Protein AF-A0AAX0PT14-F1 (afdb_monomer_lite)

pLDDT: mean 93.48, std 5.31, range [61.47, 98.25]

Radius of gyration: 12.81 Å; chains: 1; bounding box: 31×24×33 Å

Foldseek 3Di:
DEQDWKLAQVSLVVQVCCVPVVVPVVYAHPALLVVVQLVLCVVDPPQKDARPDADDPVSLCVRLVVYPPVVSVSSCCQVPVVRIIGGSVSDDPVSVVD

Structure (mmCIF, N/CA/C/O backbone):
data_AF-A0AAX0PT14-F1
#
_entry.id   AF-A0AAX0PT14-F1
#
loop_
_atom_site.group_PDB
_atom_site.id
_atom_site.type_symbol
_atom_site.label_atom_id
_atom_site.label_alt_id
_atom_site.label_comp_id
_atom_site.label_asym_id
_atom_site.label_entity_id
_atom_site.label_seq_id
_atom_site.pdbx_PDB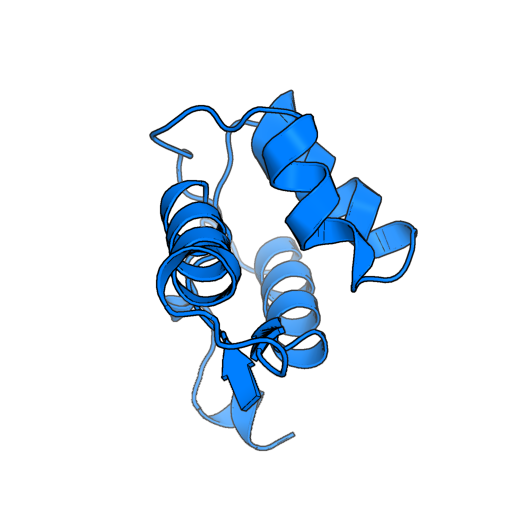_ins_code
_atom_site.Cartn_x
_atom_site.Cartn_y
_atom_site.Cartn_z
_atom_site.occupancy
_atom_site.B_iso_or_equiv
_atom_site.auth_seq_id
_atom_site.auth_comp_id
_atom_site.auth_asym_id
_atom_site.auth_atom_id
_atom_site.pdbx_PDB_model_num
ATOM 1 N N . MET A 1 1 ? -16.300 -0.501 -0.771 1.00 89.56 1 MET A N 1
ATOM 2 C CA . MET A 1 1 ? -15.741 0.831 -1.099 1.00 89.56 1 MET A CA 1
ATOM 3 C C . MET A 1 1 ? -14.237 0.707 -1.043 1.00 89.56 1 MET A C 1
ATOM 5 O O . MET A 1 1 ? -13.747 0.080 -0.108 1.00 89.56 1 MET A O 1
ATOM 9 N N . TYR A 1 2 ? -13.527 1.255 -2.024 1.00 94.81 2 TYR A N 1
ATOM 10 C CA . TYR A 1 2 ? -12.078 1.106 -2.101 1.00 94.81 2 TYR A CA 1
ATOM 11 C C . TYR A 1 2 ? -11.360 2.415 -1.788 1.00 94.81 2 TYR A C 1
ATOM 13 O O . TYR A 1 2 ? -11.812 3.485 -2.189 1.00 94.81 2 TYR A O 1
ATOM 21 N N . TYR A 1 3 ? -10.254 2.310 -1.059 1.00 97.06 3 TYR A N 1
ATOM 22 C CA . TYR A 1 3 ? -9.293 3.383 -0.850 1.00 97.06 3 TYR A CA 1
ATOM 23 C C . TYR A 1 3 ? -8.087 3.162 -1.756 1.00 97.06 3 TYR A C 1
ATOM 25 O O . TYR A 1 3 ? -7.530 2.061 -1.791 1.00 97.06 3 TYR A O 1
ATOM 33 N N . PHE A 1 4 ? -7.655 4.217 -2.435 1.00 97.06 4 PHE A N 1
ATOM 34 C CA . PHE A 1 4 ? -6.407 4.225 -3.177 1.00 97.06 4 PHE A CA 1
ATOM 35 C C . PHE A 1 4 ? -5.709 5.573 -2.997 1.00 97.06 4 PHE A C 1
ATOM 37 O O . PHE A 1 4 ? -6.347 6.623 -3.022 1.00 97.06 4 PHE A O 1
ATOM 44 N N . GLY A 1 5 ? -4.400 5.525 -2.790 1.00 96.31 5 GLY A N 1
ATOM 45 C CA . GLY A 1 5 ? -3.546 6.682 -2.563 1.00 96.31 5 GLY A CA 1
ATOM 46 C C . GLY A 1 5 ? -2.082 6.277 -2.681 1.00 96.31 5 GLY A C 1
ATOM 47 O O . GLY A 1 5 ? -1.774 5.159 -3.098 1.00 96.31 5 GLY A O 1
ATOM 48 N N . ASN A 1 6 ? -1.171 7.168 -2.290 1.00 97.19 6 ASN A N 1
ATOM 49 C CA . ASN A 1 6 ? 0.247 6.819 -2.222 1.00 97.19 6 ASN A CA 1
ATOM 50 C C . ASN A 1 6 ? 0.467 5.615 -1.295 1.00 97.19 6 ASN A C 1
ATOM 52 O O . ASN A 1 6 ? -0.230 5.447 -0.287 1.00 97.19 6 ASN A O 1
ATOM 56 N N . LEU A 1 7 ? 1.475 4.808 -1.613 1.00 97.50 7 LEU A N 1
ATOM 57 C CA . LEU A 1 7 ? 2.007 3.820 -0.687 1.00 97.50 7 LEU A CA 1
ATOM 58 C C . LEU A 1 7 ? 3.106 4.489 0.144 1.00 97.50 7 LEU A C 1
ATOM 60 O O . LEU A 1 7 ? 4.298 4.398 -0.154 1.00 97.50 7 LEU A O 1
ATOM 64 N N . ASP A 1 8 ? 2.658 5.238 1.146 1.00 97.19 8 ASP A N 1
ATOM 65 C CA . ASP A 1 8 ? 3.475 5.937 2.131 1.00 97.19 8 ASP A CA 1
ATOM 66 C C . ASP A 1 8 ? 2.765 5.956 3.496 1.00 97.19 8 ASP A C 1
ATOM 68 O O . ASP A 1 8 ? 1.616 5.519 3.636 1.00 97.19 8 ASP A O 1
ATOM 72 N N . THR A 1 9 ? 3.451 6.457 4.523 1.00 96.75 9 THR A N 1
ATOM 73 C CA . THR A 1 9 ? 2.893 6.537 5.879 1.00 96.75 9 THR A CA 1
ATOM 74 C C . THR A 1 9 ? 1.611 7.372 5.946 1.00 96.75 9 THR A C 1
ATOM 76 O O . THR A 1 9 ? 0.689 7.012 6.682 1.00 96.75 9 THR A O 1
ATOM 79 N N . LEU A 1 10 ? 1.523 8.469 5.184 1.00 96.44 10 LEU A N 1
ATOM 80 C CA . LEU A 1 10 ? 0.351 9.347 5.195 1.00 96.44 10 LEU A CA 1
ATOM 81 C C . LEU A 1 10 ? -0.859 8.663 4.562 1.00 96.44 10 LEU A C 1
ATOM 83 O O . LEU A 1 10 ? -1.925 8.669 5.169 1.00 96.44 10 LEU A O 1
ATOM 87 N N . GLY A 1 11 ? -0.698 8.026 3.403 1.00 97.12 11 GLY A N 1
ATOM 88 C CA . GLY A 1 11 ? -1.761 7.301 2.713 1.00 97.12 11 GLY A CA 1
ATOM 89 C C . GLY A 1 11 ? -2.311 6.156 3.560 1.00 97.12 11 GLY A C 1
ATOM 90 O O . GLY A 1 11 ? -3.526 6.011 3.716 1.00 97.12 11 GLY A O 1
ATOM 91 N N . ILE A 1 12 ? -1.429 5.393 4.210 1.00 97.31 12 ILE A N 1
ATOM 92 C CA . ILE A 1 12 ? -1.856 4.335 5.134 1.00 97.31 12 ILE A CA 1
ATOM 93 C C . ILE A 1 12 ? -2.589 4.926 6.343 1.00 97.31 12 ILE A C 1
ATOM 95 O O . ILE A 1 12 ? -3.633 4.408 6.743 1.00 97.31 12 ILE A O 1
ATOM 99 N N . GLN A 1 13 ? -2.096 6.026 6.917 1.00 96.12 13 GLN A N 1
ATOM 100 C CA . GLN A 1 13 ? -2.782 6.687 8.025 1.00 96.12 13 GLN A CA 1
ATOM 101 C C . GLN A 1 13 ? -4.155 7.228 7.609 1.00 96.12 13 GLN A C 1
ATOM 103 O O . GLN A 1 13 ? -5.117 7.038 8.349 1.00 96.12 13 GLN A O 1
ATOM 108 N N . THR A 1 14 ? -4.283 7.820 6.419 1.00 96.31 14 THR A N 1
ATOM 109 C CA . THR A 1 14 ? -5.572 8.267 5.875 1.00 96.31 14 THR A CA 1
ATOM 110 C C . THR A 1 14 ? -6.548 7.102 5.740 1.00 96.31 14 THR A C 1
ATOM 112 O O . THR A 1 14 ? -7.687 7.219 6.190 1.00 96.31 14 THR A O 1
ATOM 115 N N . PHE A 1 15 ? -6.118 5.960 5.194 1.00 97.06 15 PHE A N 1
ATOM 116 C CA . PHE A 1 15 ? -6.954 4.758 5.135 1.00 97.06 15 PHE A CA 1
ATOM 117 C C . PHE A 1 15 ? -7.449 4.328 6.522 1.00 97.06 15 PHE A C 1
ATOM 119 O O . PHE A 1 15 ? -8.640 4.066 6.700 1.00 97.06 15 PHE A O 1
ATOM 126 N N . LEU A 1 16 ? -6.545 4.257 7.505 1.00 95.62 16 LEU A N 1
ATOM 127 C CA . LEU A 1 16 ? -6.884 3.820 8.859 1.00 95.62 16 LEU A CA 1
ATOM 128 C C . LEU A 1 16 ? -7.850 4.795 9.544 1.00 95.62 16 LEU A C 1
ATOM 130 O O . LEU A 1 16 ? -8.844 4.342 10.104 1.00 95.62 16 LEU A O 1
ATOM 134 N N . THR A 1 17 ? -7.623 6.107 9.435 1.00 95.06 17 THR A N 1
ATOM 135 C CA . THR A 1 17 ? -8.529 7.140 9.965 1.00 95.06 17 THR A CA 1
ATOM 136 C C . THR A 1 17 ? -9.909 7.061 9.308 1.00 95.06 17 THR A C 1
ATOM 138 O O . THR A 1 17 ? -10.921 7.029 10.006 1.00 95.06 17 THR A O 1
ATOM 141 N N . LEU A 1 18 ? -9.986 6.926 7.979 1.00 93.88 18 LEU A N 1
ATOM 142 C CA . LEU A 1 18 ? -11.269 6.759 7.284 1.00 93.88 18 LEU A CA 1
ATOM 143 C C . LEU A 1 18 ? -12.001 5.482 7.721 1.00 93.88 18 LEU A C 1
ATOM 145 O O . LEU A 1 18 ? -13.225 5.473 7.854 1.00 93.88 18 LEU A O 1
ATOM 149 N N . LYS A 1 19 ? -11.271 4.390 7.956 1.00 92.81 19 LYS A N 1
ATOM 150 C CA . LYS A 1 19 ? -11.876 3.126 8.374 1.00 92.81 19 LYS A CA 1
ATOM 151 C C . LYS A 1 19 ? -12.354 3.161 9.829 1.00 92.81 19 LYS A C 1
ATOM 153 O O . LYS A 1 19 ? -13.461 2.705 10.107 1.00 92.81 19 LYS A O 1
ATOM 158 N N . GLU A 1 20 ? -11.523 3.654 10.743 1.00 89.94 20 GLU A N 1
ATOM 159 C CA . GLU A 1 20 ? -11.736 3.555 12.194 1.00 89.94 20 GLU A CA 1
ATOM 160 C C . GLU A 1 20 ? -12.526 4.747 12.747 1.00 89.94 20 GLU A C 1
ATOM 162 O O . GLU A 1 20 ? -13.503 4.553 13.470 1.00 89.94 20 GLU A O 1
ATOM 167 N N . GLU A 1 21 ? -12.156 5.974 12.381 1.00 82.31 21 GLU A N 1
ATOM 168 C CA . GLU A 1 21 ? -12.752 7.193 12.945 1.00 82.31 21 GLU A CA 1
ATOM 169 C C . GLU A 1 21 ? -14.047 7.570 12.220 1.00 82.31 21 GLU A C 1
ATOM 171 O O . GLU A 1 21 ? -15.056 7.861 12.863 1.00 82.31 21 GLU A O 1
ATOM 176 N N . ALA A 1 22 ? -14.065 7.474 10.885 1.00 78.50 22 ALA A N 1
ATOM 177 C CA . ALA A 1 22 ? -15.273 7.727 10.092 1.00 78.50 22 ALA A CA 1
ATOM 178 C C . ALA A 1 22 ? -16.220 6.510 10.013 1.00 78.50 22 ALA A C 1
ATOM 180 O O . ALA A 1 22 ? -17.238 6.561 9.322 1.00 78.50 22 ALA A O 1
ATOM 181 N N . LYS A 1 23 ? -15.907 5.417 10.732 1.00 85.44 23 LYS A N 1
ATOM 182 C CA . LYS A 1 23 ? -16.713 4.183 10.833 1.00 85.44 23 LYS A CA 1
ATOM 183 C C . LYS A 1 23 ? -17.097 3.579 9.474 1.00 85.44 23 LYS A C 1
ATOM 185 O O . LYS A 1 23 ? -18.146 2.945 9.328 1.00 85.44 23 LYS A O 1
ATOM 190 N N . LEU A 1 24 ? -16.235 3.737 8.467 1.00 89.88 24 LEU A N 1
ATOM 191 C CA . LEU A 1 24 ? -16.430 3.176 7.129 1.00 89.88 24 LEU A CA 1
ATOM 192 C C . LEU A 1 24 ? -16.006 1.700 7.122 1.00 89.88 24 LEU A C 1
ATOM 194 O O . LEU A 1 24 ? -14.992 1.311 6.540 1.00 89.88 24 LEU A O 1
ATOM 198 N N . ASN A 1 25 ? -16.802 0.852 7.777 1.00 84.06 25 ASN A N 1
ATOM 199 C CA . ASN A 1 25 ? -16.473 -0.559 8.022 1.00 84.06 25 ASN A CA 1
ATOM 200 C C . ASN A 1 25 ? -16.183 -1.350 6.730 1.00 84.06 25 ASN A C 1
ATOM 202 O O . ASN A 1 25 ? -15.291 -2.203 6.713 1.00 84.06 25 ASN A O 1
ATOM 206 N N . ASN A 1 26 ? -16.853 -0.989 5.629 1.00 90.69 26 ASN A N 1
ATOM 207 C CA . ASN A 1 26 ? -16.721 -1.621 4.309 1.00 90.69 26 ASN A CA 1
ATOM 208 C C . ASN A 1 26 ? -15.617 -0.997 3.427 1.00 90.69 26 ASN A C 1
ATOM 210 O O . ASN A 1 26 ? -15.560 -1.2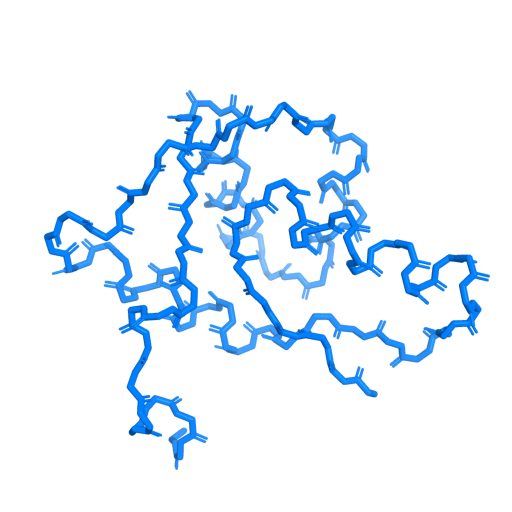78 2.224 1.00 90.69 26 ASN A O 1
ATOM 214 N N . LEU A 1 27 ? -14.772 -0.119 3.985 1.00 95.56 27 LEU A N 1
ATOM 215 C CA . LEU A 1 27 ? -13.599 0.421 3.298 1.00 95.56 27 LEU A CA 1
ATOM 216 C C . LEU A 1 27 ? -12.462 -0.607 3.294 1.00 95.56 27 LEU A C 1
ATOM 218 O O . LEU A 1 27 ? -12.064 -1.115 4.348 1.00 95.56 27 LEU A O 1
ATOM 222 N N . GLN A 1 28 ? -11.922 -0.888 2.115 1.00 96.31 28 GLN A N 1
ATOM 223 C CA . GLN A 1 28 ? -10.765 -1.759 1.907 1.00 96.31 28 GLN A CA 1
ATOM 224 C C . GLN A 1 28 ? -9.747 -1.052 1.002 1.00 96.31 28 GLN A C 1
ATOM 226 O O . GLN A 1 28 ? -10.153 -0.209 0.201 1.00 96.31 28 GLN A O 1
ATOM 231 N N . PRO A 1 29 ? -8.443 -1.357 1.092 1.00 97.56 29 PRO A N 1
ATOM 232 C CA . PRO A 1 29 ? -7.488 -0.911 0.085 1.00 97.56 29 PRO A CA 1
ATOM 233 C C . PRO A 1 29 ? -7.877 -1.472 -1.286 1.00 97.56 29 PRO A C 1
ATOM 235 O O . PRO A 1 29 ? -8.387 -2.590 -1.381 1.00 97.56 29 PRO A O 1
ATOM 238 N N . TRP A 1 30 ? -7.628 -0.725 -2.357 1.00 97.50 30 TRP A N 1
ATOM 239 C CA . TRP A 1 30 ? -7.748 -1.259 -3.710 1.00 97.50 30 TRP A CA 1
ATOM 240 C C . TRP A 1 30 ? -6.536 -2.146 -4.015 1.00 97.50 30 TRP A C 1
ATOM 242 O O . TRP A 1 30 ? -5.562 -1.694 -4.613 1.00 97.50 30 TRP A O 1
ATOM 252 N N . ILE A 1 31 ? -6.594 -3.400 -3.558 1.00 97.38 31 ILE A N 1
ATOM 253 C CA . ILE A 1 31 ? -5.469 -4.351 -3.562 1.00 97.38 31 ILE A CA 1
ATOM 254 C C . ILE A 1 31 ? -4.798 -4.411 -4.938 1.00 97.38 31 ILE A C 1
ATOM 256 O O . ILE A 1 31 ? -3.626 -4.071 -5.050 1.00 97.38 31 ILE A O 1
ATOM 260 N N . THR A 1 32 ? -5.564 -4.691 -5.996 1.00 96.00 32 THR A N 1
ATOM 261 C CA . THR A 1 32 ? -5.049 -4.787 -7.373 1.00 96.00 32 THR A CA 1
ATOM 262 C C . THR A 1 32 ? -4.289 -3.535 -7.825 1.00 96.00 32 THR A C 1
ATOM 264 O O . THR A 1 32 ? -3.277 -3.644 -8.512 1.00 96.00 32 THR A O 1
ATOM 267 N N . MET A 1 33 ? -4.726 -2.334 -7.426 1.00 96.69 33 MET A N 1
ATOM 268 C CA . MET A 1 33 ? -4.038 -1.095 -7.806 1.00 96.69 33 MET A CA 1
ATOM 269 C C . MET A 1 33 ? -2.750 -0.879 -7.020 1.00 96.69 33 MET A C 1
ATOM 271 O O . MET A 1 33 ? -1.764 -0.417 -7.587 1.00 96.69 33 MET A O 1
ATOM 275 N N . TYR A 1 34 ? -2.728 -1.238 -5.738 1.00 97.88 34 TYR A N 1
ATOM 276 C CA . TYR A 1 34 ? -1.502 -1.212 -4.940 1.00 97.88 34 TYR A CA 1
ATOM 277 C C . TYR A 1 34 ? -0.479 -2.246 -5.426 1.00 97.88 34 TYR A C 1
ATOM 279 O O . TYR A 1 34 ? 0.708 -1.942 -5.482 1.00 97.88 34 TYR A O 1
ATOM 287 N N . GLU A 1 35 ? -0.917 -3.432 -5.839 1.00 97.06 35 GLU A N 1
ATOM 288 C CA . GLU A 1 35 ? -0.040 -4.444 -6.439 1.00 97.06 35 GLU A CA 1
ATOM 289 C C . GLU A 1 35 ? 0.555 -3.957 -7.765 1.00 97.06 35 GLU A C 1
ATOM 291 O O . GLU A 1 35 ? 1.771 -4.011 -7.956 1.00 97.06 35 GLU A O 1
ATOM 296 N N . ARG A 1 36 ? -0.272 -3.382 -8.652 1.00 96.00 36 ARG A N 1
ATOM 297 C CA . ARG A 1 36 ? 0.203 -2.722 -9.882 1.00 96.00 36 ARG A CA 1
ATOM 298 C C . ARG A 1 36 ? 1.193 -1.599 -9.573 1.00 96.00 36 ARG A C 1
ATOM 300 O O . ARG A 1 36 ? 2.218 -1.497 -10.241 1.00 96.00 36 ARG A O 1
ATOM 307 N N . LEU A 1 37 ? 0.912 -0.784 -8.556 1.00 96.56 37 LEU A N 1
ATOM 308 C CA . LEU A 1 37 ? 1.788 0.297 -8.105 1.00 96.56 37 LEU A CA 1
ATOM 309 C C . LEU A 1 37 ? 3.164 -0.237 -7.682 1.00 96.56 37 LEU A C 1
ATOM 311 O O . LEU A 1 37 ? 4.189 0.267 -8.141 1.00 96.56 37 LEU A O 1
ATOM 315 N N . ILE A 1 38 ? 3.192 -1.288 -6.862 1.00 96.56 38 ILE A N 1
ATOM 316 C CA . ILE A 1 38 ? 4.428 -1.939 -6.411 1.00 96.56 38 ILE A CA 1
ATOM 317 C C . ILE A 1 38 ? 5.189 -2.516 -7.610 1.00 96.56 38 ILE A C 1
ATOM 319 O O . ILE A 1 38 ? 6.346 -2.154 -7.821 1.00 96.56 38 ILE A O 1
ATOM 323 N N . ASN A 1 39 ? 4.536 -3.316 -8.453 1.00 95.75 39 ASN A N 1
ATOM 324 C CA . ASN A 1 39 ? 5.178 -3.957 -9.605 1.00 95.75 39 ASN A CA 1
ATOM 325 C C . ASN A 1 39 ? 5.724 -2.940 -10.619 1.00 95.75 39 ASN A C 1
ATOM 327 O O . ASN A 1 39 ? 6.797 -3.123 -11.191 1.00 95.75 39 ASN A O 1
ATOM 331 N N . LYS A 1 40 ? 5.017 -1.826 -10.835 1.00 95.31 40 LYS A N 1
ATOM 332 C CA . LYS A 1 40 ? 5.492 -0.763 -11.726 1.00 95.31 40 LYS A CA 1
ATOM 333 C C . LYS A 1 40 ? 6.684 -0.017 -11.130 1.00 95.31 40 LYS A C 1
ATOM 335 O O . LYS A 1 40 ? 7.604 0.345 -11.864 1.00 95.31 40 LYS A O 1
ATOM 340 N N . SER A 1 41 ? 6.704 0.181 -9.811 1.00 94.44 41 SER A N 1
ATOM 341 C CA . SER A 1 41 ? 7.819 0.847 -9.130 1.00 94.44 41 SER A CA 1
ATOM 342 C C . SER A 1 41 ? 9.134 0.074 -9.264 1.00 94.44 41 SER A C 1
ATOM 344 O O . SER A 1 41 ? 10.179 0.694 -9.447 1.00 94.44 41 SER A O 1
ATOM 346 N N . THR A 1 42 ? 9.095 -1.264 -9.287 1.00 90.44 42 THR A N 1
ATOM 347 C CA . THR A 1 42 ? 10.309 -2.093 -9.379 1.00 90.44 42 THR A CA 1
ATOM 348 C C . THR A 1 42 ? 11.011 -2.026 -10.735 1.00 90.44 42 THR A C 1
ATOM 350 O O . THR A 1 42 ? 12.183 -2.377 -10.819 1.00 90.44 42 THR A O 1
ATOM 353 N N . VAL A 1 43 ? 10.318 -1.582 -11.789 1.00 91.25 43 VAL A N 1
ATOM 354 C CA . VAL A 1 43 ? 10.865 -1.477 -13.157 1.00 91.25 43 VAL A CA 1
ATOM 355 C C . VAL A 1 43 ? 10.987 -0.034 -13.657 1.00 91.25 43 VAL A C 1
ATOM 357 O O . VAL A 1 43 ? 11.526 0.197 -14.735 1.00 91.25 43 VAL A O 1
ATOM 360 N N . THR A 1 44 ? 10.483 0.941 -12.898 1.00 87.44 44 THR A N 1
ATOM 361 C CA . THR A 1 44 ? 10.522 2.363 -13.262 1.00 87.44 44 THR A CA 1
ATOM 362 C C . THR A 1 44 ? 11.645 3.053 -12.499 1.00 87.44 44 THR A C 1
ATOM 364 O O . THR A 1 44 ? 11.617 3.104 -11.267 1.00 87.44 44 THR A O 1
ATOM 367 N N . GLU A 1 45 ? 12.622 3.610 -13.216 1.00 83.00 45 GLU A N 1
ATOM 368 C CA . GLU A 1 45 ? 13.715 4.367 -12.598 1.00 83.00 45 GLU A CA 1
ATOM 369 C C . GLU A 1 45 ? 13.188 5.557 -11.781 1.00 83.00 45 GLU A C 1
ATOM 371 O O . GLU A 1 45 ? 12.237 6.230 -12.176 1.00 83.00 45 GLU A O 1
ATOM 376 N N . ASN A 1 46 ? 13.822 5.833 -10.634 1.00 81.31 46 ASN A N 1
ATOM 377 C CA . ASN A 1 46 ? 13.493 6.962 -9.749 1.00 81.31 46 ASN A CA 1
ATOM 378 C C . ASN A 1 46 ? 12.028 7.006 -9.256 1.00 81.31 46 ASN A C 1
ATOM 380 O O . ASN A 1 46 ? 11.530 8.059 -8.859 1.00 81.31 46 ASN A O 1
ATOM 384 N N . SER A 1 47 ? 11.333 5.865 -9.252 1.00 88.19 47 SER A N 1
ATOM 385 C CA . SER A 1 47 ? 9.944 5.747 -8.786 1.00 88.19 47 SER A CA 1
ATOM 386 C C . SER A 1 47 ? 9.799 5.837 -7.261 1.00 88.19 47 SER A C 1
ATOM 388 O O . SER A 1 47 ? 8.748 6.239 -6.753 1.00 88.19 47 SER A O 1
ATOM 390 N N . PHE A 1 48 ? 10.859 5.488 -6.528 1.00 92.69 48 PHE A N 1
ATOM 391 C CA . PHE A 1 48 ? 10.889 5.542 -5.074 1.00 92.69 48 PHE A CA 1
ATOM 392 C C . PHE A 1 48 ? 11.196 6.953 -4.578 1.00 92.69 48 PHE A C 1
ATOM 394 O O . PHE A 1 48 ? 12.177 7.582 -4.976 1.00 92.69 48 PHE A O 1
ATOM 401 N N . ARG A 1 49 ? 10.380 7.427 -3.640 1.00 92.56 49 ARG A N 1
ATOM 402 C CA . ARG A 1 49 ? 10.621 8.658 -2.880 1.00 92.56 49 ARG A CA 1
ATOM 403 C C . ARG A 1 49 ? 11.028 8.292 -1.452 1.00 92.56 49 ARG A C 1
ATOM 405 O O . ARG A 1 49 ? 10.811 7.169 -1.006 1.00 92.56 49 ARG A O 1
ATOM 412 N N . LYS A 1 50 ? 11.621 9.236 -0.717 1.00 92.81 50 LYS A N 1
ATOM 413 C CA . LYS A 1 50 ? 11.856 9.053 0.721 1.00 92.81 50 LYS A CA 1
ATOM 414 C C . LYS A 1 50 ? 10.515 9.065 1.456 1.00 92.81 50 LYS A C 1
ATOM 416 O O . LYS A 1 50 ? 9.747 10.022 1.311 1.00 92.81 50 LYS A O 1
ATOM 421 N N . ASN A 1 51 ? 10.264 8.054 2.279 1.00 90.69 51 ASN A N 1
ATOM 422 C CA . ASN A 1 51 ? 9.153 8.076 3.216 1.00 90.69 51 ASN A CA 1
ATOM 423 C C . ASN A 1 51 ? 9.484 9.078 4.331 1.00 90.69 51 ASN A C 1
ATOM 425 O O . ASN A 1 51 ? 10.432 8.899 5.089 1.00 90.69 51 ASN A O 1
ATOM 429 N N . ARG A 1 52 ? 8.756 10.196 4.384 1.00 87.06 52 ARG A N 1
ATOM 430 C CA . ARG A 1 52 ? 9.100 11.319 5.278 1.00 87.06 52 ARG A CA 1
ATOM 431 C C . ARG A 1 52 ? 8.661 11.107 6.725 1.00 87.06 52 ARG A C 1
ATOM 433 O O . ARG A 1 52 ? 9.076 11.876 7.584 1.00 87.06 52 ARG A O 1
ATOM 440 N N . LEU A 1 53 ? 7.807 10.118 6.977 1.00 91.31 53 LEU A N 1
ATOM 441 C CA . LEU A 1 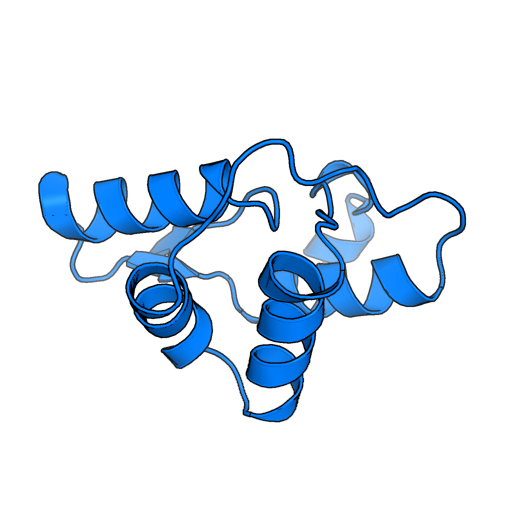53 ? 7.244 9.830 8.290 1.00 91.31 53 LEU A CA 1
ATOM 442 C C . LEU A 1 53 ? 7.420 8.354 8.615 1.00 91.31 53 LEU A C 1
ATOM 444 O O . LEU A 1 53 ? 7.197 7.498 7.761 1.00 91.31 53 LEU A O 1
ATOM 448 N N . GLU A 1 54 ? 7.738 8.065 9.868 1.00 91.75 54 GLU A N 1
ATOM 449 C CA . GLU A 1 54 ? 7.804 6.701 10.376 1.00 91.75 54 GLU A CA 1
ATOM 450 C C . GLU A 1 54 ? 6.394 6.117 10.558 1.00 91.75 54 GLU A C 1
ATOM 452 O O . GLU A 1 54 ? 5.465 6.802 11.001 1.00 91.75 54 GLU A O 1
ATOM 457 N N . ILE A 1 55 ? 6.228 4.834 10.232 1.00 93.00 55 ILE A N 1
ATOM 458 C CA . ILE A 1 55 ? 5.005 4.077 10.500 1.00 93.00 55 ILE A CA 1
ATOM 459 C C . ILE A 1 55 ? 5.309 2.939 11.469 1.00 93.00 55 ILE A C 1
ATOM 461 O O . ILE A 1 55 ? 6.273 2.204 11.299 1.00 93.00 55 ILE A O 1
ATOM 465 N N . SER A 1 56 ? 4.461 2.755 12.483 1.00 93.88 56 SER A N 1
ATOM 466 C CA . SER A 1 56 ? 4.622 1.628 13.400 1.00 93.88 56 SER A CA 1
ATOM 467 C C . SER A 1 56 ? 4.192 0.313 12.750 1.00 93.88 56 SER A C 1
ATOM 469 O O . SER A 1 56 ? 3.196 0.270 12.020 1.00 93.88 56 SER A O 1
ATOM 471 N N . GLN A 1 57 ? 4.869 -0.784 13.108 1.00 94.31 57 GLN A N 1
ATOM 472 C CA . GLN A 1 57 ? 4.521 -2.144 12.671 1.00 94.31 57 GLN A CA 1
ATOM 473 C C . GLN A 1 57 ? 3.021 -2.437 12.841 1.00 94.31 57 GLN A C 1
ATOM 475 O O . GLN A 1 57 ? 2.365 -2.893 11.914 1.00 94.31 57 GLN A O 1
ATOM 480 N N . LYS A 1 58 ? 2.438 -2.070 13.991 1.00 95.06 58 LYS A N 1
ATOM 481 C CA . LYS A 1 58 ? 1.012 -2.285 14.286 1.00 95.06 58 LYS A CA 1
ATOM 482 C C . LYS A 1 58 ? 0.077 -1.576 13.300 1.00 95.06 58 LYS A C 1
ATOM 484 O O . LYS A 1 58 ? -0.953 -2.136 12.930 1.00 95.06 58 LYS A O 1
ATOM 489 N N . LYS A 1 59 ? 0.382 -0.330 12.913 1.00 94.62 59 LYS A N 1
ATOM 490 C CA . LYS A 1 59 ? -0.413 0.398 11.907 1.00 94.62 59 LYS A CA 1
ATOM 491 C C . LYS A 1 59 ? -0.253 -0.259 10.541 1.00 94.62 59 LYS A C 1
ATOM 493 O O . LYS A 1 59 ? -1.243 -0.432 9.835 1.00 94.62 59 LYS A O 1
ATOM 498 N N . LEU A 1 60 ? 0.969 -0.663 10.209 1.00 95.75 60 LEU A N 1
ATOM 499 C CA . LEU A 1 60 ? 1.252 -1.304 8.939 1.00 95.75 60 LEU A CA 1
ATOM 500 C C . LEU A 1 60 ? 0.537 -2.654 8.808 1.00 95.75 60 LEU A C 1
ATOM 502 O O . LEU A 1 60 ? -0.120 -2.880 7.801 1.00 95.75 60 LEU A O 1
ATOM 506 N N . ASP A 1 61 ? 0.536 -3.484 9.851 1.00 96.56 61 ASP A N 1
ATOM 507 C CA . ASP A 1 61 ? -0.152 -4.784 9.870 1.00 96.56 61 ASP A CA 1
ATOM 508 C C . ASP A 1 61 ? -1.665 -4.661 9.646 1.00 96.56 61 ASP A C 1
ATOM 510 O O . ASP A 1 61 ? -2.276 -5.481 8.958 1.00 96.56 61 ASP A O 1
ATOM 514 N N . LYS A 1 62 ? -2.293 -3.604 10.180 1.00 95.94 62 LYS A N 1
ATOM 515 C CA . LYS A 1 62 ? -3.718 -3.325 9.929 1.00 95.94 62 LYS A CA 1
ATOM 516 C C . LYS A 1 62 ? -4.012 -3.046 8.453 1.00 95.94 62 LYS A C 1
ATOM 518 O O . LYS A 1 62 ? -5.135 -3.308 8.014 1.00 95.94 62 LYS A O 1
ATOM 523 N N . PHE A 1 63 ? -3.046 -2.490 7.725 1.00 97.12 63 PHE A N 1
ATOM 524 C CA . PHE A 1 63 ? -3.145 -2.193 6.299 1.00 97.12 63 PHE A CA 1
ATOM 525 C C . PHE A 1 63 ? -2.719 -3.381 5.432 1.00 97.12 63 PHE A C 1
ATOM 527 O O . PHE A 1 63 ? -3.411 -3.711 4.477 1.00 97.12 63 PHE A O 1
ATOM 534 N N . THR A 1 64 ? -1.628 -4.069 5.761 1.00 97.62 64 THR A N 1
ATOM 535 C CA . THR A 1 64 ? -1.101 -5.154 4.924 1.00 97.62 64 THR A CA 1
ATOM 536 C C . THR A 1 64 ? -1.922 -6.438 5.019 1.00 97.62 64 THR A C 1
ATOM 538 O O . THR A 1 64 ? -1.900 -7.223 4.082 1.00 97.62 64 THR A O 1
ATOM 541 N N . LYS A 1 65 ? -2.741 -6.640 6.061 1.00 96.94 65 LYS A N 1
ATOM 542 C CA . LYS A 1 65 ? -3.591 -7.843 6.196 1.00 96.94 65 LYS A CA 1
ATOM 543 C C . LYS A 1 65 ? -4.556 -8.122 5.030 1.00 96.94 65 LYS A C 1
ATOM 545 O O . LYS A 1 65 ? -5.134 -9.200 4.987 1.00 96.94 65 LYS A O 1
ATOM 550 N N . TYR A 1 66 ? -4.808 -7.140 4.161 1.00 96.88 66 TYR A N 1
ATOM 551 C CA . TYR A 1 66 ? -5.668 -7.303 2.982 1.00 96.88 66 TYR A CA 1
ATOM 552 C C . TYR A 1 66 ? -4.928 -7.882 1.770 1.00 96.88 66 TYR A C 1
ATOM 554 O O . TYR A 1 66 ? -5.570 -8.198 0.780 1.00 96.88 66 TYR A O 1
ATOM 562 N N . PHE A 1 67 ? -3.602 -7.977 1.832 1.00 98.25 67 PHE A N 1
ATOM 563 C CA . PHE A 1 67 ? -2.745 -8.369 0.720 1.00 98.25 67 PHE A CA 1
ATOM 564 C C . PHE A 1 67 ? -2.236 -9.797 0.898 1.00 98.25 67 PHE A C 1
ATOM 566 O O . PHE A 1 67 ? -2.129 -10.286 2.027 1.00 98.25 67 PHE A O 1
ATOM 573 N N . ASP A 1 68 ? -1.833 -10.428 -0.199 1.00 97.69 68 ASP A N 1
ATOM 574 C CA . ASP A 1 68 ? -1.125 -11.704 -0.150 1.00 97.69 68 ASP A CA 1
ATOM 575 C C . ASP A 1 68 ? 0.262 -11.558 0.486 1.00 97.69 68 ASP A C 1
ATOM 577 O O . ASP A 1 68 ? 0.877 -10.488 0.469 1.00 97.69 68 ASP A O 1
ATOM 581 N N . GLN A 1 69 ? 0.773 -12.656 1.052 1.00 97.50 69 GLN A N 1
ATOM 582 C CA . GLN A 1 69 ? 1.988 -12.665 1.875 1.00 97.50 69 GLN A CA 1
ATOM 583 C C . GLN A 1 69 ? 3.209 -12.040 1.178 1.00 97.50 69 GLN A C 1
ATOM 585 O O . GLN A 1 69 ? 3.993 -11.348 1.829 1.00 97.50 69 GLN A O 1
ATOM 590 N N . SER A 1 70 ? 3.357 -12.239 -0.134 1.00 97.25 70 SER A N 1
ATOM 591 C CA . SER A 1 70 ? 4.431 -11.629 -0.927 1.00 97.25 70 SER A CA 1
ATOM 592 C C . SER A 1 70 ? 4.361 -10.099 -0.896 1.00 97.25 70 SER A C 1
ATOM 594 O O . SER A 1 70 ? 5.346 -9.444 -0.554 1.00 97.25 70 SER A O 1
ATOM 596 N N . TYR A 1 71 ? 3.192 -9.519 -1.168 1.00 98.12 71 TYR A N 1
ATOM 597 C CA . TYR A 1 71 ? 2.989 -8.071 -1.131 1.00 98.12 71 TYR A CA 1
ATOM 598 C C . TYR A 1 71 ? 3.024 -7.514 0.291 1.00 98.12 71 TYR A C 1
ATOM 600 O O . TYR A 1 71 ? 3.535 -6.413 0.491 1.00 98.12 71 TYR A O 1
ATOM 608 N N . GLN A 1 72 ? 2.569 -8.268 1.299 1.00 98.00 72 GLN A N 1
ATOM 609 C CA . GLN A 1 72 ? 2.754 -7.869 2.700 1.00 98.00 72 GLN A CA 1
ATOM 610 C C . GLN A 1 72 ? 4.232 -7.650 3.020 1.00 98.00 72 GLN A C 1
ATOM 612 O O . GLN A 1 72 ? 4.580 -6.638 3.634 1.00 98.00 72 GLN A O 1
ATOM 617 N N . GLN A 1 73 ? 5.090 -8.581 2.594 1.00 97.31 73 GLN A N 1
ATOM 618 C CA . GLN A 1 73 ? 6.527 -8.480 2.810 1.00 97.31 73 GLN A CA 1
ATOM 619 C C . GLN A 1 73 ? 7.121 -7.301 2.035 1.00 97.31 73 GLN A C 1
ATOM 621 O O . GLN A 1 73 ? 7.800 -6.477 2.637 1.00 97.31 73 GLN A O 1
ATOM 626 N N . MET A 1 74 ? 6.782 -7.142 0.750 1.00 97.12 74 MET A N 1
ATOM 627 C CA . MET A 1 74 ? 7.264 -6.015 -0.062 1.00 97.12 74 MET A CA 1
ATOM 628 C C . MET A 1 74 ? 6.899 -4.656 0.546 1.00 97.12 74 MET A C 1
ATOM 630 O O . MET A 1 74 ? 7.739 -3.762 0.612 1.00 97.12 74 MET A O 1
ATOM 634 N N . ILE A 1 75 ? 5.660 -4.494 1.019 1.00 97.62 75 ILE A N 1
ATOM 635 C CA . ILE A 1 75 ? 5.198 -3.247 1.6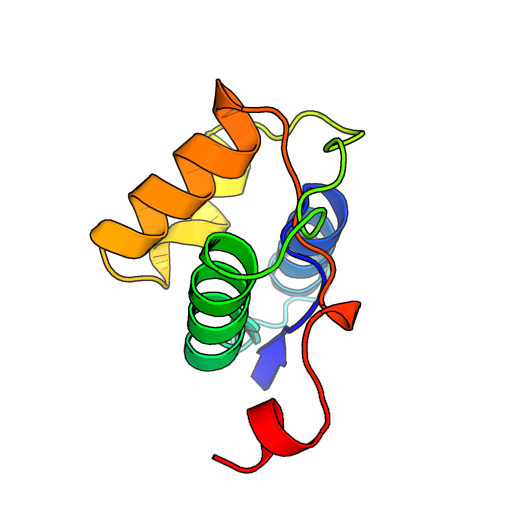40 1.00 97.62 75 ILE A CA 1
ATOM 636 C C . ILE A 1 75 ? 5.959 -2.976 2.949 1.00 97.62 75 ILE A C 1
ATOM 638 O O . ILE A 1 75 ? 6.352 -1.835 3.204 1.00 97.62 75 ILE A O 1
ATOM 642 N N . ARG A 1 76 ? 6.178 -4.006 3.778 1.00 96.19 76 ARG A N 1
ATOM 643 C CA . ARG A 1 76 ? 6.969 -3.892 5.016 1.00 96.19 76 ARG A CA 1
ATOM 644 C C . ARG A 1 76 ? 8.410 -3.512 4.723 1.00 96.19 76 ARG A C 1
ATOM 646 O O . ARG A 1 76 ? 8.904 -2.562 5.324 1.00 96.19 76 ARG A O 1
ATOM 653 N N . ASP A 1 77 ? 9.040 -4.183 3.767 1.00 95.25 77 ASP A N 1
ATOM 654 C CA . ASP A 1 77 ? 10.420 -3.900 3.389 1.00 95.25 77 ASP A CA 1
ATOM 655 C C . ASP A 1 77 ? 10.579 -2.469 2.891 1.00 95.25 77 ASP A C 1
ATOM 657 O O . ASP A 1 77 ? 11.486 -1.755 3.325 1.00 95.25 77 ASP A O 1
ATOM 661 N N . LEU A 1 78 ? 9.650 -2.024 2.046 1.00 95.44 78 LEU A N 1
ATOM 662 C CA . LEU A 1 78 ? 9.627 -0.674 1.503 1.00 95.44 78 LEU A CA 1
ATOM 663 C C . LEU A 1 78 ? 9.539 0.388 2.611 1.00 95.44 78 LEU A C 1
ATOM 665 O O . LEU A 1 78 ? 10.349 1.314 2.636 1.00 95.44 78 LEU A O 1
ATOM 669 N N . LEU A 1 79 ? 8.577 0.256 3.528 1.00 96.00 79 LEU A N 1
ATOM 670 C CA . LEU A 1 79 ? 8.244 1.324 4.476 1.00 96.00 79 LEU A CA 1
ATOM 671 C C . LEU A 1 79 ? 9.043 1.283 5.783 1.00 96.00 79 LEU A C 1
ATOM 673 O O . LEU A 1 79 ? 9.304 2.352 6.332 1.00 96.00 79 LEU A O 1
ATOM 677 N N . LEU A 1 80 ? 9.405 0.097 6.285 1.00 92.62 80 LEU A N 1
ATOM 678 C CA . LEU A 1 80 ? 10.076 -0.066 7.584 1.00 92.62 80 LEU A CA 1
ATOM 679 C C . LEU A 1 80 ? 11.592 -0.189 7.472 1.00 92.62 80 LEU A C 1
ATOM 681 O O . LEU A 1 80 ? 12.297 0.314 8.339 1.00 92.62 80 LEU A O 1
ATOM 685 N N . TYR A 1 81 ? 12.095 -0.872 6.442 1.00 90.50 81 TYR A N 1
ATOM 686 C CA . TYR A 1 81 ? 13.529 -1.168 6.335 1.00 90.50 81 TYR A CA 1
ATOM 687 C C . TYR A 1 81 ? 14.235 -0.276 5.318 1.00 90.50 81 TYR A C 1
ATOM 689 O O . TYR A 1 81 ? 15.390 0.087 5.514 1.00 90.50 81 TYR A O 1
ATOM 697 N N . GLN A 1 82 ? 13.552 0.082 4.230 1.00 92.69 82 GLN A N 1
ATOM 698 C CA . GLN A 1 82 ? 14.133 0.899 3.165 1.00 92.69 82 GLN A CA 1
ATOM 699 C C . GLN A 1 82 ? 13.799 2.390 3.291 1.00 92.69 82 GLN A C 1
ATOM 701 O O . GLN A 1 82 ? 14.388 3.191 2.567 1.00 92.69 82 GLN A O 1
ATOM 706 N N . GLU A 1 83 ? 12.852 2.764 4.159 1.00 93.44 83 GLU A N 1
ATOM 707 C CA . GLU A 1 83 ? 12.333 4.135 4.293 1.00 93.44 83 GLU A CA 1
ATOM 708 C C . GLU A 1 83 ? 11.905 4.752 2.945 1.00 93.44 83 GLU A C 1
ATOM 710 O O . GLU A 1 83 ? 12.086 5.946 2.679 1.00 93.44 83 GLU A O 1
ATOM 715 N N 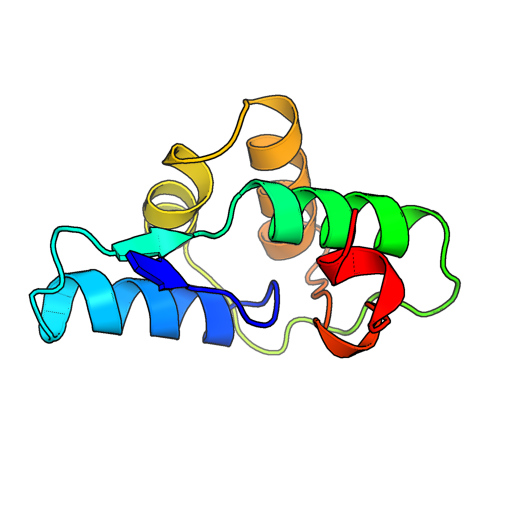. ARG A 1 84 ? 11.341 3.928 2.059 1.00 95.19 84 ARG A N 1
ATOM 716 C CA . ARG A 1 84 ? 10.897 4.318 0.717 1.00 95.19 84 ARG A CA 1
ATOM 717 C C . ARG A 1 84 ? 9.385 4.413 0.648 1.00 95.19 84 ARG A C 1
ATOM 719 O O . ARG A 1 84 ? 8.668 3.727 1.361 1.00 95.19 84 ARG A O 1
ATOM 726 N N . SER A 1 85 ? 8.906 5.263 -0.244 1.00 96.19 85 SER A N 1
ATOM 727 C CA . SER A 1 85 ? 7.500 5.401 -0.598 1.00 96.19 85 SER A CA 1
ATOM 728 C C . SER A 1 85 ? 7.308 5.352 -2.105 1.00 96.19 85 SER A C 1
ATOM 730 O O . SER A 1 85 ? 8.232 5.634 -2.874 1.00 96.19 85 SER A O 1
ATOM 732 N N . ILE A 1 86 ? 6.090 5.017 -2.528 1.00 97.00 86 ILE A N 1
ATOM 733 C CA . ILE A 1 86 ? 5.702 5.018 -3.939 1.00 97.00 86 ILE A CA 1
ATOM 734 C C . ILE A 1 86 ? 4.502 5.945 -4.110 1.00 97.00 86 ILE A C 1
ATOM 736 O O . ILE A 1 86 ? 3.458 5.762 -3.478 1.00 97.00 86 ILE A O 1
ATOM 740 N N . SER A 1 87 ? 4.644 6.950 -4.974 1.00 95.69 87 SER A N 1
ATOM 741 C CA . SER A 1 87 ? 3.529 7.834 -5.311 1.00 95.69 87 SER A CA 1
ATOM 742 C C . SER A 1 87 ? 2.617 7.181 -6.341 1.00 95.69 87 SER A C 1
ATOM 744 O O . SER A 1 87 ? 3.113 6.607 -7.307 1.00 95.69 87 SER A O 1
ATOM 746 N N . TYR A 1 88 ? 1.296 7.326 -6.188 1.00 94.06 88 TYR A N 1
ATOM 747 C CA . TYR A 1 88 ? 0.340 6.827 -7.184 1.00 94.06 88 TYR A CA 1
ATOM 748 C C . TYR A 1 88 ? 0.550 7.450 -8.575 1.00 94.06 88 TYR A C 1
ATOM 750 O O . TYR A 1 88 ? 0.123 6.869 -9.567 1.00 94.06 88 TYR A O 1
ATOM 758 N N . GLU A 1 89 ? 1.236 8.596 -8.655 1.00 93.25 89 GLU A N 1
ATOM 759 C CA . GLU A 1 89 ? 1.556 9.326 -9.889 1.00 93.25 89 GLU A CA 1
ATOM 760 C C . GLU A 1 89 ? 2.389 8.512 -10.890 1.00 93.25 89 GLU A C 1
ATOM 762 O O . GLU A 1 89 ? 2.427 8.856 -12.069 1.00 93.25 89 GLU A O 1
ATOM 767 N N . ILE A 1 90 ? 3.044 7.423 -10.465 1.00 94.06 90 ILE 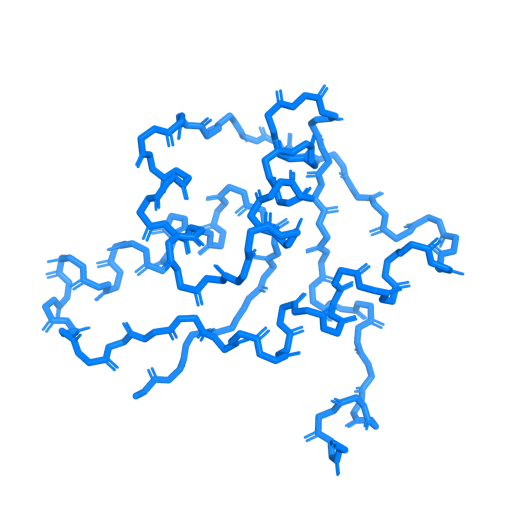A N 1
ATOM 768 C CA . ILE A 1 90 ? 3.735 6.530 -11.409 1.00 94.06 90 ILE A CA 1
ATOM 769 C C . ILE A 1 90 ? 2.746 5.746 -12.287 1.00 94.06 90 ILE A C 1
ATOM 771 O O . ILE A 1 90 ? 3.120 5.217 -13.338 1.00 94.06 90 ILE A O 1
ATOM 775 N N . LEU A 1 91 ? 1.484 5.629 -11.863 1.00 93.19 91 LEU A N 1
ATOM 776 C CA . LEU A 1 91 ? 0.426 5.001 -12.641 1.00 93.19 91 LEU A CA 1
ATOM 777 C C . LEU A 1 91 ? -0.121 5.981 -13.679 1.00 93.19 91 LEU A C 1
ATOM 779 O O . LEU A 1 91 ? -0.325 7.164 -13.429 1.00 93.19 91 LEU A O 1
ATOM 783 N N . SER A 1 92 ? -0.391 5.450 -14.860 1.00 92.19 92 SER A N 1
ATOM 784 C CA . SER A 1 92 ? -1.045 6.132 -15.970 1.00 92.19 92 SER A CA 1
ATOM 785 C C . SER A 1 92 ? -2.498 5.682 -16.071 1.00 92.19 92 SER A C 1
ATOM 787 O O . SER A 1 92 ? -2.862 4.634 -15.548 1.00 92.19 92 SER A O 1
ATOM 789 N N . VAL A 1 93 ? -3.325 6.408 -16.828 1.00 89.94 93 VAL A N 1
ATOM 790 C CA . VAL A 1 93 ? -4.735 6.038 -17.067 1.00 89.94 93 VAL A CA 1
ATOM 791 C C . VAL A 1 93 ? -4.886 4.591 -17.560 1.00 89.94 93 VAL A C 1
ATOM 793 O O . VAL A 1 93 ? -5.822 3.904 -17.164 1.00 89.94 93 VAL A O 1
ATOM 796 N N . LYS A 1 94 ? -3.942 4.092 -18.370 1.00 91.62 94 LYS A N 1
ATOM 797 C CA . LYS A 1 94 ? -3.967 2.712 -18.883 1.00 91.62 94 LYS A CA 1
ATOM 798 C C . LYS A 1 94 ? -3.909 1.663 -17.771 1.00 91.62 94 LYS A C 1
ATOM 800 O O . LYS A 1 94 ? -4.488 0.597 -17.930 1.00 91.62 94 LYS A O 1
ATOM 805 N N . ASP A 1 95 ? -3.257 1.979 -16.655 1.00 89.94 95 ASP A N 1
ATOM 806 C CA . ASP A 1 95 ? -3.119 1.071 -15.517 1.00 89.94 95 ASP A CA 1
ATOM 807 C C . ASP A 1 95 ? -4.444 0.877 -14.753 1.00 89.94 95 ASP A C 1
ATOM 809 O O . ASP A 1 95 ? -4.568 -0.093 -14.014 1.00 89.94 95 ASP A O 1
ATOM 813 N N . PHE A 1 96 ? -5.432 1.766 -14.944 1.00 86.69 96 PHE A N 1
ATOM 814 C CA . PHE A 1 96 ? -6.763 1.698 -14.317 1.00 86.69 96 PHE A CA 1
ATOM 815 C C . PHE A 1 96 ? -7.830 1.039 -15.203 1.00 86.69 96 PHE A C 1
ATOM 817 O O . PHE A 1 96 ? -8.932 0.766 -14.732 1.00 86.69 96 PHE A O 1
ATOM 824 N N . LEU A 1 97 ? -7.538 0.842 -16.491 1.00 83.06 97 LEU A N 1
ATOM 825 C CA . LEU A 1 97 ? -8.481 0.307 -17.482 1.00 83.06 97 LEU A CA 1
ATOM 826 C C . LEU A 1 97 ? -8.263 -1.186 -17.775 1.00 83.06 97 LEU A C 1
ATOM 828 O O . LEU A 1 97 ? -8.985 -1.755 -18.592 1.00 83.06 97 LEU A O 1
ATOM 832 N N . GLN A 1 98 ? -7.257 -1.796 -17.147 1.00 61.47 98 GLN A N 1
ATOM 833 C CA . GLN A 1 98 ? -6.842 -3.189 -17.323 1.00 61.47 98 GLN A CA 1
ATOM 834 C C . GLN A 1 98 ? -7.008 -3.970 -16.028 1.00 61.47 98 GLN A C 1
ATOM 836 O O . GLN A 1 98 ? -7.080 -5.210 -16.119 1.00 61.47 98 GLN A O 1
#

Sequence (98 aa):
MYYFGNLDTLGIQTFLTLKEEAKLNNLQPWITMYERLINKSTVTENSFRKNRLEISQKKLDKFTKYFDQSYQQMIRDLLLYQERSISYEILSVKDFLQ

Secondary structure (DSSP, 8-state):
-EE---BSHHHHHHHHHHHHTS--TT-EE-HHHHHHHHHHHTTSTT-EEE--S---HHHHHHHHTTS-HHHHHHHHIIIIIS-EEE-GGG--GGGG--

Organism: Lactobacillus johnsonii (NCBI:txid33959)